Protein AF-A0A117LMQ7-F1 (afdb_monomer)

Radius of gyration: 24.08 Å; Cα contacts (8 Å, |Δi|>4): 168; chains: 1; bounding box: 52×41×70 Å

Mean predicted aligned error: 11.91 Å

Solvent-accessible surface area (bac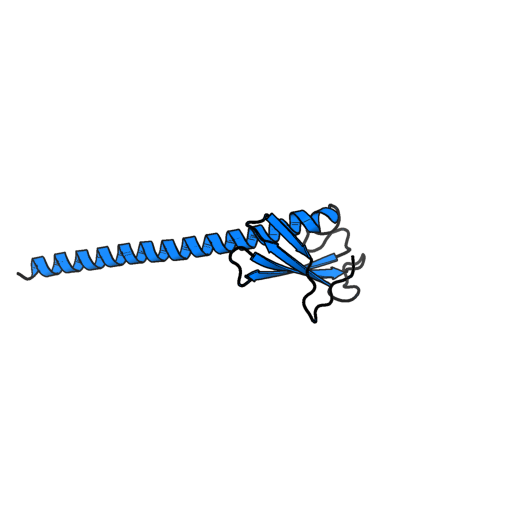kbone atoms only — not comparable to full-atom values): 7576 Å² total; per-residue (Å²): 123,71,70,62,54,53,54,55,49,53,52,51,51,53,51,48,50,52,53,51,51,53,51,52,51,50,53,49,51,56,51,51,54,53,49,51,54,55,50,51,50,53,49,48,49,46,61,68,60,50,50,82,62,69,79,82,47,79,90,43,102,67,33,96,75,31,50,44,37,79,75,48,76,48,78,45,78,51,94,52,90,60,30,31,41,40,32,40,33,37,32,35,26,39,84,88,63,48,81,45,85,70,73,41,40,49,40,29,43,29,31,68,85,78,72,41,78,42,82,51,81,63,90,95,60,67,57,77,87,130

Structure (mmCIF, N/CA/C/O backbone):
data_AF-A0A117LMQ7-F1
#
_entry.id   AF-A0A117LMQ7-F1
#
loop_
_atom_site.group_PDB
_atom_site.id
_atom_site.type_symbol
_atom_site.label_atom_id
_atom_site.label_alt_id
_atom_site.label_comp_id
_atom_site.label_asym_id
_atom_site.label_entity_id
_atom_site.label_seq_id
_atom_site.pdbx_PDB_ins_code
_atom_site.Cartn_x
_atom_site.Cartn_y
_atom_site.Cartn_z
_atom_site.occupancy
_atom_site.B_iso_or_equiv
_atom_site.auth_seq_id
_atom_site.auth_comp_id
_atom_site.auth_asym_id
_atom_site.auth_atom_id
_atom_site.pdbx_PDB_model_num
ATOM 1 N N . MET A 1 1 ? -29.374 26.076 50.976 1.00 48.16 1 MET A N 1
ATOM 2 C CA . MET A 1 1 ? -29.669 25.341 49.715 1.00 48.16 1 MET A CA 1
ATOM 3 C C . MET A 1 1 ? -28.668 25.568 48.564 1.00 48.16 1 MET A C 1
ATOM 5 O O . MET A 1 1 ? -28.573 24.699 47.707 1.00 48.16 1 MET A O 1
ATOM 9 N N . ALA A 1 2 ? -27.896 26.666 48.509 1.00 48.59 2 ALA A N 1
ATOM 10 C CA . ALA A 1 2 ? -27.004 26.966 47.370 1.00 48.59 2 ALA A CA 1
ATOM 11 C C . ALA A 1 2 ? -25.744 26.067 47.249 1.00 48.59 2 ALA A C 1
ATOM 13 O O . ALA A 1 2 ? -25.294 25.774 46.142 1.00 48.59 2 ALA A O 1
ATOM 14 N N . LEU A 1 3 ? -25.206 25.567 48.370 1.00 49.34 3 LEU A N 1
ATOM 15 C CA . LEU A 1 3 ? -23.994 24.727 48.407 1.00 49.34 3 LEU A CA 1
ATOM 16 C C . LEU A 1 3 ? -24.175 23.333 47.774 1.00 49.34 3 LEU A C 1
ATOM 18 O O . LEU A 1 3 ? -23.247 22.820 47.148 1.00 49.34 3 LEU A O 1
ATOM 22 N N . SER A 1 4 ? -25.368 22.730 47.863 1.00 53.28 4 SER A N 1
ATOM 23 C CA . SER A 1 4 ? -25.620 21.411 47.257 1.00 53.28 4 SER A CA 1
ATOM 24 C C . SER A 1 4 ? -25.782 21.485 45.733 1.00 53.28 4 SER A C 1
ATOM 26 O O . SER A 1 4 ? -25.389 20.552 45.030 1.00 53.28 4 SER A O 1
ATOM 28 N N . LYS A 1 5 ? -26.284 22.615 45.204 1.00 52.72 5 LYS A N 1
ATOM 29 C CA . LYS A 1 5 ? -26.380 22.864 43.756 1.00 52.72 5 LYS A CA 1
ATOM 30 C C . LYS A 1 5 ? -24.995 22.992 43.108 1.00 52.72 5 LYS A C 1
A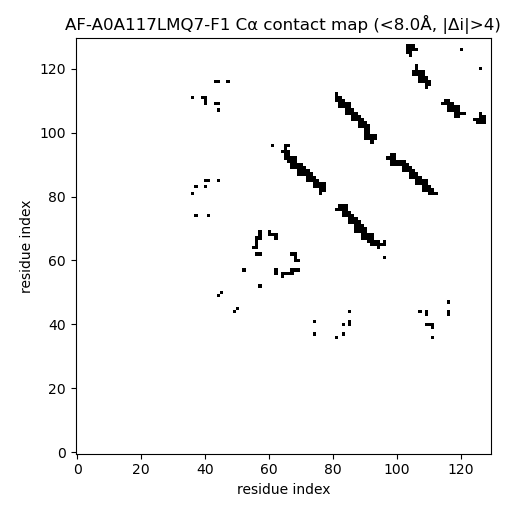TOM 32 O O . LYS A 1 5 ? -24.794 22.392 42.058 1.00 52.72 5 LYS A O 1
ATOM 37 N N . ARG A 1 6 ? -24.027 23.672 43.748 1.00 57.44 6 ARG A N 1
ATOM 38 C CA . ARG A 1 6 ? -22.632 23.777 43.254 1.00 57.44 6 ARG A CA 1
ATOM 39 C C . ARG A 1 6 ? -21.908 22.423 43.204 1.00 57.44 6 ARG A C 1
ATOM 41 O O . ARG A 1 6 ? -21.289 22.124 42.189 1.00 57.44 6 ARG A O 1
ATOM 48 N N . LYS A 1 7 ? -22.038 21.572 44.236 1.00 59.91 7 LYS A N 1
ATOM 49 C CA . LYS A 1 7 ? -21.467 20.204 44.226 1.00 59.91 7 LYS A CA 1
ATOM 50 C C . LYS A 1 7 ? -22.071 19.324 43.125 1.00 59.91 7 LYS A C 1
ATOM 52 O O . LYS A 1 7 ? -21.332 18.650 42.415 1.00 59.91 7 LYS A O 1
ATOM 57 N N . LYS A 1 8 ? -23.398 19.366 42.936 1.00 61.94 8 LYS A N 1
ATOM 58 C CA . LYS A 1 8 ? -24.072 18.647 41.837 1.00 61.94 8 LYS A CA 1
ATOM 59 C C . LYS A 1 8 ? -23.648 19.159 40.453 1.00 61.94 8 LYS A C 1
ATOM 61 O O . LYS A 1 8 ? -23.590 18.365 39.522 1.00 61.94 8 LYS A O 1
ATOM 66 N N . PHE A 1 9 ? -23.342 20.450 40.313 1.00 63.75 9 PHE A N 1
ATOM 67 C CA . PHE A 1 9 ? -22.838 21.029 39.062 1.00 63.75 9 PHE A CA 1
ATOM 68 C C . PHE A 1 9 ? -21.403 20.583 38.750 1.00 63.75 9 PHE A C 1
ATOM 70 O O . PHE A 1 9 ? -21.138 20.149 37.634 1.00 63.75 9 PHE A O 1
ATOM 77 N N . GLY A 1 10 ? -20.504 20.607 39.741 1.00 70.62 10 GLY A N 1
ATOM 78 C CA . GLY A 1 10 ? -19.128 20.120 39.582 1.00 70.62 10 GLY A CA 1
ATOM 79 C C . GLY A 1 10 ? -19.062 18.628 39.246 1.00 70.62 10 GLY A C 1
ATOM 80 O O . GLY A 1 10 ? -18.311 18.233 38.360 1.00 70.62 10 GLY A O 1
ATOM 81 N N . LEU A 1 11 ? -19.921 17.815 39.872 1.00 75.75 11 LEU A N 1
ATOM 82 C CA . LEU A 1 11 ? -20.047 16.391 39.550 1.00 75.75 11 LEU A CA 1
ATOM 83 C C . LEU A 1 11 ? -20.482 16.170 38.093 1.00 75.75 11 LEU A C 1
ATOM 85 O O . LEU A 1 11 ? -19.915 15.321 37.420 1.00 75.75 11 LEU A O 1
ATOM 89 N N . LYS A 1 12 ? -21.452 16.945 37.588 1.00 76.62 12 LYS A N 1
ATOM 90 C CA . LYS A 1 12 ? -21.906 16.852 36.188 1.00 76.62 12 LYS A CA 1
ATOM 91 C C . LYS A 1 12 ? -20.816 17.237 35.190 1.00 76.62 12 LYS A C 1
ATOM 93 O O . LYS A 1 12 ? -20.698 16.580 34.164 1.00 76.62 12 LYS A O 1
ATOM 98 N N . ILE A 1 13 ? -20.027 18.270 35.491 1.00 81.44 13 ILE A N 1
ATOM 99 C CA . ILE A 1 13 ? -18.902 18.697 34.646 1.00 81.44 13 ILE A CA 1
ATOM 100 C C . ILE A 1 13 ? -17.815 17.619 34.630 1.00 81.44 13 ILE A C 1
ATOM 102 O O . ILE A 1 13 ? -17.354 17.246 33.557 1.00 81.44 13 ILE A O 1
ATOM 106 N N . ALA A 1 14 ? -17.457 17.062 35.792 1.00 83.19 14 ALA A N 1
ATOM 107 C CA . ALA A 1 14 ? -16.511 15.951 35.870 1.00 83.19 14 ALA A CA 1
ATOM 108 C C . ALA A 1 14 ? -17.007 14.728 35.080 1.00 83.19 14 ALA A C 1
ATOM 110 O O . ALA A 1 14 ? -16.245 14.144 34.318 1.00 83.19 14 ALA A O 1
ATOM 111 N N . LEU A 1 15 ? -18.296 14.387 35.186 1.00 86.25 15 LEU A N 1
ATOM 112 C CA . LEU A 1 15 ? -18.890 13.291 34.417 1.00 86.25 15 LEU A CA 1
ATOM 113 C C . LEU A 1 15 ? -18.873 13.567 32.907 1.00 86.25 15 LEU A C 1
ATOM 115 O O . LEU A 1 15 ? -18.530 12.677 32.138 1.00 86.25 15 LEU A O 1
ATOM 119 N N . MET A 1 16 ? -19.181 14.797 32.477 1.00 86.38 16 MET A N 1
ATOM 120 C CA . MET A 1 16 ? -19.061 15.196 31.069 1.00 86.38 16 MET A CA 1
ATOM 121 C C . MET A 1 16 ? -17.624 15.084 30.560 1.00 86.38 16 MET A C 1
ATOM 123 O O . MET A 1 16 ? -17.418 14.583 29.462 1.00 86.38 16 MET A O 1
ATOM 127 N N . LEU A 1 17 ? -16.639 15.519 31.349 1.00 89.62 17 LEU A N 1
ATOM 128 C CA . LEU A 1 17 ? -15.225 15.420 30.983 1.00 89.62 17 LEU A CA 1
ATOM 129 C C . LEU A 1 17 ? -14.775 13.963 30.861 1.00 89.62 17 LEU A C 1
ATOM 131 O O . LEU A 1 17 ? -14.036 13.637 29.940 1.00 89.62 17 LEU A O 1
ATOM 135 N N . VAL A 1 18 ? -15.259 13.081 31.739 1.00 89.88 18 VAL A N 1
ATOM 136 C CA . VAL A 1 18 ? -14.9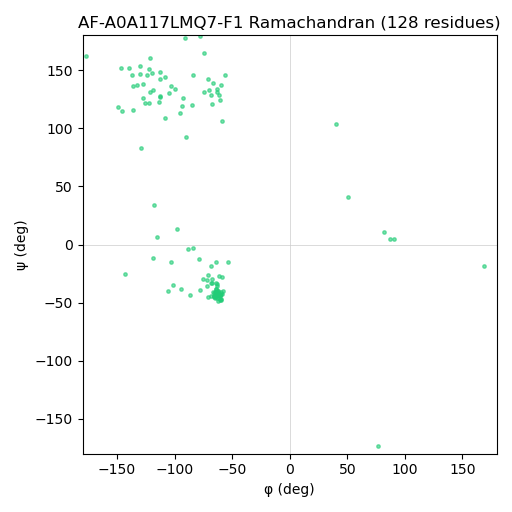86 11.641 31.656 1.00 89.88 18 VAL A CA 1
ATOM 137 C C . VAL A 1 18 ? -15.602 11.040 30.390 1.00 89.88 18 VAL A C 1
ATOM 139 O O . VAL A 1 18 ? -14.913 10.332 29.660 1.00 89.88 18 VAL A O 1
ATOM 142 N N . VAL A 1 19 ? -16.863 11.356 30.074 1.00 89.81 19 VAL A N 1
ATOM 143 C CA . VAL A 1 19 ? -17.499 10.885 28.830 1.00 89.81 19 VAL A CA 1
ATOM 144 C C . VAL A 1 19 ? -16.772 11.427 27.596 1.00 89.81 19 VAL A C 1
ATOM 146 O O . VAL A 1 19 ? -16.527 10.672 26.658 1.00 89.81 19 VAL A O 1
ATOM 149 N N . LEU A 1 20 ? -16.376 12.703 27.603 1.00 91.69 20 LEU A N 1
ATOM 150 C CA . LEU A 1 20 ? -15.607 13.315 26.519 1.00 91.69 20 LEU A CA 1
ATOM 151 C C . LEU A 1 20 ? -14.253 12.622 26.337 1.00 91.69 20 LEU A C 1
ATOM 153 O O . LEU A 1 20 ? -13.868 12.312 25.214 1.00 91.69 20 LEU A O 1
ATOM 157 N N . PHE A 1 21 ? -13.561 12.328 27.437 1.00 91.44 21 PHE A N 1
ATOM 158 C CA . PHE A 1 21 ? -12.290 11.616 27.413 1.00 91.44 21 PHE A CA 1
ATOM 159 C C . PHE A 1 21 ? -12.434 10.224 26.786 1.00 9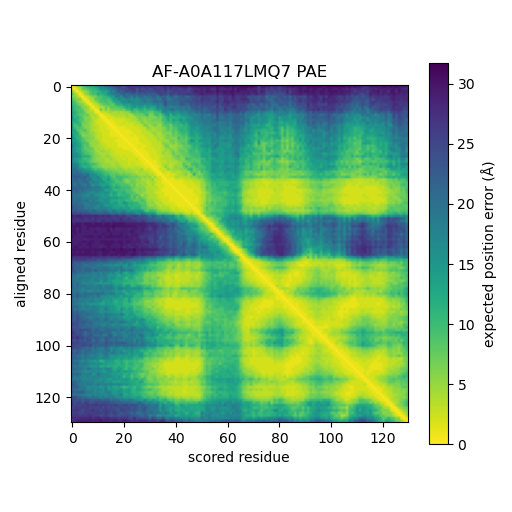1.44 21 PHE A C 1
ATOM 161 O O . PHE A 1 21 ? -11.677 9.881 25.878 1.00 91.44 21 PHE A O 1
ATOM 168 N N . PHE A 1 22 ? -13.449 9.452 27.187 1.00 91.38 22 PHE A N 1
ATOM 169 C CA . PHE A 1 22 ? -13.726 8.150 26.573 1.00 91.38 22 PHE A CA 1
ATOM 170 C C . PHE A 1 22 ? -14.111 8.262 25.093 1.00 91.38 22 PHE A C 1
ATOM 172 O O . PHE A 1 22 ? -13.668 7.440 24.293 1.00 91.38 22 PHE A O 1
ATOM 179 N N . ALA A 1 23 ? -14.873 9.286 24.702 1.00 89.94 23 ALA A N 1
ATOM 180 C CA . ALA A 1 23 ? -15.204 9.526 23.299 1.00 89.94 23 ALA A CA 1
ATOM 181 C C . ALA A 1 23 ? -13.950 9.834 22.461 1.00 89.94 23 ALA A C 1
ATOM 183 O O . ALA A 1 23 ? -13.784 9.277 21.376 1.00 89.94 23 ALA A O 1
ATOM 184 N N . CYS A 1 24 ? -13.034 10.660 22.973 1.00 91.31 24 CYS A N 1
ATOM 185 C CA . CYS A 1 24 ? -11.763 10.944 22.308 1.00 91.31 24 CYS A CA 1
ATOM 186 C C . CYS A 1 24 ? -10.893 9.688 22.169 1.00 91.31 24 CYS A C 1
ATOM 188 O O . CYS A 1 24 ? -10.357 9.444 21.088 1.00 91.31 24 CYS A O 1
ATOM 190 N N . LEU A 1 25 ? -10.793 8.869 23.222 1.00 90.44 25 LEU A N 1
ATOM 191 C CA . LEU A 1 25 ? -10.061 7.601 23.164 1.00 90.44 25 LEU A CA 1
ATOM 192 C C . LEU A 1 25 ? -10.670 6.628 22.152 1.00 90.44 25 LEU A C 1
ATOM 194 O O . LEU A 1 25 ? -9.932 5.980 21.414 1.00 90.44 25 LEU A O 1
ATOM 198 N N . TRP A 1 26 ? -12.000 6.551 22.075 1.00 89.00 26 TRP A N 1
ATOM 199 C CA . TRP A 1 26 ? -12.689 5.708 21.100 1.00 89.00 26 TRP A CA 1
ATOM 200 C C . TRP A 1 26 ? -12.384 6.133 19.661 1.00 89.00 26 TRP A C 1
ATOM 202 O O . TRP A 1 26 ? -12.021 5.301 18.830 1.00 89.00 26 TRP A O 1
ATOM 212 N N . VAL A 1 27 ? -12.494 7.433 19.361 1.00 87.81 27 VAL A N 1
ATOM 213 C CA . VAL A 1 27 ? -12.182 7.971 18.027 1.00 87.81 27 VAL A CA 1
ATOM 214 C C . VAL A 1 27 ? -10.717 7.721 17.673 1.00 87.81 27 VAL A C 1
ATOM 216 O O . VAL A 1 27 ? -10.428 7.293 16.557 1.00 87.81 27 VAL A O 1
ATOM 219 N N . PHE A 1 28 ? -9.805 7.930 18.624 1.00 86.38 28 PHE A N 1
ATOM 220 C CA . PHE A 1 28 ? -8.381 7.676 18.432 1.00 86.38 28 PHE A CA 1
ATOM 221 C C . PHE A 1 28 ? -8.087 6.192 18.176 1.00 86.38 28 PHE A C 1
ATOM 223 O O . PHE A 1 28 ? -7.388 5.864 17.222 1.00 86.38 28 PHE A O 1
ATOM 230 N N . SER A 1 29 ? -8.674 5.288 18.962 1.00 83.81 29 SER A N 1
ATOM 231 C CA . SER A 1 29 ? -8.529 3.843 18.762 1.00 83.81 29 SER A CA 1
ATOM 232 C C . SER A 1 29 ? -9.053 3.408 17.394 1.00 83.81 29 SER A C 1
ATOM 234 O O . SER A 1 29 ? -8.348 2.710 16.675 1.00 83.81 29 SER A O 1
ATOM 236 N N . HIS A 1 30 ? -10.239 3.870 16.993 1.00 81.38 30 HIS A N 1
ATOM 237 C CA . HIS A 1 30 ? -10.797 3.562 15.676 1.00 81.38 30 HIS A CA 1
ATOM 238 C C . HIS A 1 30 ? -9.934 4.119 14.529 1.00 81.38 30 HIS A C 1
ATOM 240 O O . HIS A 1 30 ? -9.834 3.504 13.466 1.00 81.38 30 HIS A O 1
ATOM 246 N N . PHE A 1 31 ? -9.305 5.280 14.727 1.00 78.00 31 PHE A N 1
ATOM 247 C CA . PHE A 1 31 ? -8.364 5.848 13.766 1.00 78.00 31 PHE A CA 1
ATOM 248 C C . PHE A 1 31 ? -7.099 4.992 13.627 1.00 78.00 31 PHE A C 1
ATOM 250 O O . PHE A 1 31 ? -6.705 4.702 12.499 1.00 78.00 31 PHE A O 1
ATOM 257 N N . LEU A 1 32 ? -6.518 4.530 14.741 1.00 77.12 32 LEU A N 1
ATOM 258 C CA . LEU A 1 32 ? -5.365 3.623 14.721 1.00 77.12 32 LEU A CA 1
ATOM 259 C C . LEU A 1 32 ? -5.686 2.316 13.995 1.00 77.12 32 LEU A C 1
ATOM 261 O O . LEU A 1 32 ? -4.962 1.955 13.076 1.00 77.12 32 LEU A O 1
ATOM 265 N N . THR A 1 33 ? -6.821 1.678 14.298 1.00 77.69 33 THR A N 1
ATOM 266 C CA . THR A 1 33 ? -7.213 0.425 13.629 1.00 77.69 33 THR A CA 1
ATOM 267 C C . THR A 1 33 ? -7.324 0.591 12.112 1.00 77.69 33 THR A C 1
ATOM 269 O O . THR A 1 33 ? -6.886 -0.274 11.364 1.00 77.69 33 THR A O 1
ATOM 272 N N . ARG A 1 34 ? -7.860 1.720 11.626 1.00 73.44 34 ARG A N 1
ATOM 273 C CA . ARG A 1 34 ? -7.919 1.987 10.178 1.00 73.44 34 ARG A CA 1
ATOM 274 C C . ARG A 1 34 ? -6.548 2.217 9.548 1.00 73.44 34 ARG A C 1
ATOM 276 O O . ARG A 1 34 ? -6.386 1.920 8.367 1.00 73.44 34 ARG A O 1
ATOM 283 N N . ILE A 1 35 ? -5.601 2.806 10.278 1.00 75.88 35 ILE A N 1
ATOM 284 C CA . ILE A 1 35 ? -4.224 2.963 9.795 1.00 75.88 35 ILE A CA 1
ATOM 285 C C . ILE A 1 35 ? -3.551 1.597 9.716 1.00 75.88 35 ILE A C 1
ATOM 287 O O . ILE A 1 35 ? -2.939 1.306 8.692 1.00 75.88 35 ILE A O 1
ATOM 291 N N . ASP A 1 36 ? -3.719 0.766 10.743 1.00 82.44 36 ASP A N 1
ATOM 292 C CA . ASP A 1 36 ? -3.147 -0.579 10.792 1.00 82.44 36 ASP A CA 1
ATOM 293 C C . ASP A 1 36 ? -3.670 -1.440 9.634 1.00 82.44 36 ASP A C 1
ATOM 295 O O . ASP A 1 36 ? -2.868 -1.984 8.882 1.00 82.44 36 ASP A O 1
ATOM 299 N N . GLU A 1 37 ? -4.988 -1.458 9.392 1.00 84.94 37 GLU A N 1
ATOM 300 C CA . GLU A 1 37 ? -5.588 -2.180 8.254 1.00 84.94 37 GLU A CA 1
ATOM 301 C C . GLU A 1 37 ? -5.032 -1.685 6.902 1.00 84.94 37 GLU A C 1
ATOM 303 O O . GLU A 1 37 ? -4.707 -2.471 6.011 1.00 84.94 37 GLU A O 1
ATOM 308 N N . LYS A 1 38 ? -4.877 -0.365 6.731 1.00 84.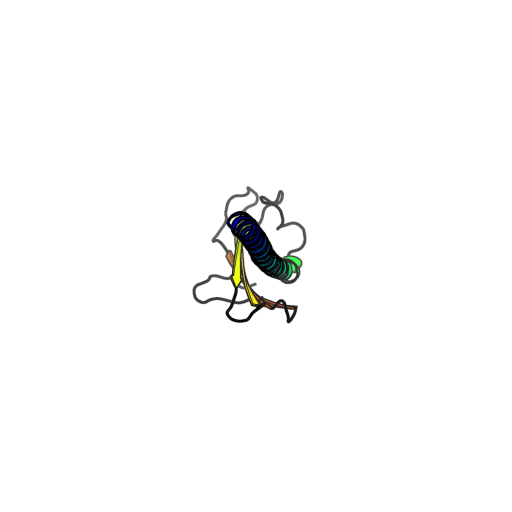31 38 LYS A N 1
ATOM 309 C CA . LYS A 1 38 ? -4.299 0.203 5.502 1.00 84.31 38 LYS A CA 1
ATOM 310 C C . LYS A 1 38 ? -2.831 -0.190 5.314 1.00 84.31 38 LYS A C 1
ATOM 312 O O . LYS A 1 38 ? -2.410 -0.478 4.194 1.00 84.31 38 LYS A O 1
ATOM 317 N N . MET A 1 39 ? -2.053 -0.180 6.392 1.00 84.12 39 MET A N 1
ATOM 318 C CA . MET A 1 39 ? -0.649 -0.587 6.377 1.00 84.12 39 MET A CA 1
ATOM 319 C C . MET A 1 39 ? -0.509 -2.076 6.064 1.00 84.12 39 MET A C 1
ATOM 321 O O . MET A 1 39 ? 0.291 -2.433 5.202 1.00 84.12 39 MET A O 1
ATOM 325 N N . GLU A 1 40 ? -1.335 -2.918 6.682 1.00 86.12 40 GLU A N 1
ATOM 326 C CA . GLU A 1 40 ? -1.379 -4.362 6.445 1.00 86.12 40 GLU A CA 1
ATOM 327 C C . GLU A 1 40 ? -1.701 -4.684 4.977 1.00 86.12 40 GLU A C 1
ATOM 329 O O . GLU A 1 40 ? -1.044 -5.524 4.362 1.00 86.12 40 GLU A O 1
ATOM 334 N N . ALA A 1 41 ? -2.633 -3.948 4.361 1.00 85.81 41 ALA A N 1
ATOM 335 C CA . ALA A 1 41 ? -2.953 -4.125 2.945 1.00 85.81 41 ALA A CA 1
ATOM 336 C C . ALA A 1 41 ? -1.761 -3.794 2.027 1.00 85.81 41 ALA A C 1
ATOM 338 O O . ALA A 1 41 ? -1.479 -4.526 1.076 1.00 85.81 41 ALA A O 1
ATOM 339 N N . ILE A 1 42 ? -1.019 -2.722 2.327 1.00 85.25 42 ILE A N 1
ATOM 340 C CA . ILE A 1 42 ? 0.207 -2.364 1.595 1.00 85.25 42 ILE A CA 1
ATOM 341 C C . ILE A 1 42 ? 1.295 -3.426 1.803 1.00 85.25 42 ILE A C 1
ATOM 343 O O . ILE A 1 42 ? 2.000 -3.790 0.858 1.00 85.25 42 ILE A O 1
ATOM 347 N N . GLU A 1 43 ? 1.458 -3.922 3.029 1.00 84.38 43 GLU A N 1
ATOM 348 C CA . GLU A 1 43 ? 2.416 -4.984 3.338 1.00 84.38 43 GLU A CA 1
ATOM 349 C C . GLU A 1 43 ? 2.088 -6.287 2.611 1.00 84.38 43 GLU A C 1
ATOM 351 O O . GLU A 1 43 ? 3.008 -6.947 2.127 1.00 84.38 43 GLU A O 1
ATOM 356 N N . MET A 1 44 ? 0.808 -6.614 2.428 1.00 86.12 44 MET A N 1
ATOM 357 C CA . MET A 1 44 ? 0.387 -7.775 1.646 1.00 86.12 44 MET A CA 1
ATOM 358 C C . MET A 1 44 ? 0.787 -7.651 0.169 1.00 86.12 44 MET A C 1
ATOM 360 O O . MET A 1 44 ? 1.379 -8.584 -0.376 1.00 86.12 44 MET A O 1
ATOM 364 N N . VAL A 1 45 ? 0.570 -6.489 -0.462 1.00 85.00 45 VAL A N 1
ATOM 365 C CA . VAL A 1 45 ? 1.031 -6.239 -1.846 1.00 85.00 45 VAL A CA 1
ATOM 366 C C . VAL A 1 45 ? 2.552 -6.357 -1.941 1.00 85.00 45 VAL A C 1
ATOM 368 O O . VAL A 1 45 ? 3.077 -7.010 -2.848 1.00 85.00 45 VAL A O 1
ATOM 371 N N . LYS A 1 46 ? 3.280 -5.786 -0.972 1.00 81.12 46 LYS A N 1
ATOM 372 C CA . LYS A 1 46 ? 4.743 -5.916 -0.893 1.00 81.12 46 LYS A CA 1
ATOM 373 C C . LYS A 1 46 ? 5.182 -7.373 -0.754 1.00 81.12 46 LYS A C 1
ATOM 375 O O . LYS A 1 46 ? 6.123 -7.802 -1.418 1.00 81.12 46 LYS A O 1
ATOM 380 N N . ALA A 1 47 ? 4.510 -8.140 0.096 1.00 78.56 47 ALA A N 1
ATOM 381 C CA . ALA A 1 47 ? 4.853 -9.526 0.359 1.00 78.56 47 ALA A CA 1
ATOM 382 C C . ALA A 1 47 ? 4.523 -10.454 -0.818 1.00 78.56 47 ALA A C 1
ATOM 384 O O . ALA A 1 47 ? 5.273 -11.388 -1.069 1.00 78.56 47 ALA A O 1
ATOM 385 N N . GLN A 1 48 ? 3.436 -10.226 -1.552 1.00 79.62 48 GLN A N 1
ATOM 386 C CA . GLN A 1 48 ? 3.001 -11.164 -2.593 1.00 79.62 48 GLN A CA 1
ATOM 387 C C . GLN A 1 48 ? 3.521 -10.801 -3.988 1.00 79.62 48 GLN A C 1
ATOM 389 O O . GLN A 1 48 ? 3.931 -11.689 -4.737 1.00 79.62 48 GLN A O 1
ATOM 394 N N . HIS A 1 49 ? 3.566 -9.512 -4.329 1.00 73.62 49 HIS A N 1
ATOM 395 C CA . HIS A 1 49 ? 3.909 -9.068 -5.685 1.00 73.62 49 HIS A CA 1
ATOM 396 C C . HIS A 1 49 ? 5.315 -8.487 -5.775 1.00 73.62 49 HIS A C 1
ATOM 398 O O . HIS A 1 49 ? 6.057 -8.836 -6.690 1.00 73.62 49 HIS A O 1
ATOM 404 N N . LEU A 1 50 ? 5.745 -7.716 -4.772 1.00 68.25 50 LEU A N 1
ATOM 405 C CA . LEU A 1 50 ? 7.109 -7.175 -4.762 1.00 68.25 50 LEU A CA 1
ATOM 406 C C . LEU A 1 50 ? 8.159 -8.210 -4.312 1.00 68.25 50 LEU A C 1
ATOM 408 O O . LEU A 1 50 ? 9.351 -8.010 -4.532 1.00 68.25 50 LEU A O 1
ATOM 412 N N . GLN A 1 51 ? 7.760 -9.360 -3.744 1.00 53.09 51 GLN A N 1
ATOM 413 C CA . GLN A 1 51 ? 8.714 -10.436 -3.440 1.00 53.09 51 GLN A CA 1
ATOM 414 C C . GLN A 1 51 ? 9.249 -11.162 -4.679 1.00 53.09 51 GLN A C 1
ATOM 416 O O . GLN A 1 51 ? 10.360 -11.681 -4.606 1.00 53.09 51 GLN A O 1
ATOM 421 N N . LYS A 1 52 ? 8.519 -11.192 -5.804 1.00 49.91 52 LYS A N 1
ATOM 422 C CA . LYS A 1 52 ? 9.057 -11.720 -7.074 1.00 49.91 52 LYS A CA 1
ATOM 423 C C . LYS A 1 52 ? 10.166 -10.829 -7.653 1.00 49.91 52 LYS A C 1
ATOM 425 O O . LYS A 1 52 ? 10.974 -11.314 -8.433 1.00 49.91 52 LYS A O 1
ATOM 430 N N . GLU A 1 53 ? 10.253 -9.577 -7.203 1.00 48.25 53 GLU A N 1
ATOM 431 C CA . GLU A 1 53 ? 11.283 -8.594 -7.571 1.00 48.25 53 GLU A CA 1
ATOM 432 C C . GLU A 1 53 ? 12.424 -8.494 -6.526 1.00 48.25 53 GLU A C 1
ATOM 434 O O . GLU A 1 53 ? 13.245 -7.572 -6.555 1.00 48.25 53 GLU A O 1
ATOM 439 N N . ARG A 1 54 ? 12.515 -9.448 -5.585 1.00 46.75 54 ARG A N 1
ATOM 440 C CA . ARG A 1 54 ? 13.562 -9.514 -4.548 1.00 46.75 54 ARG A CA 1
ATOM 441 C C . ARG A 1 54 ? 14.976 -9.598 -5.152 1.00 46.75 54 ARG A C 1
ATOM 443 O O . ARG A 1 54 ? 15.402 -10.664 -5.576 1.00 46.75 54 ARG A O 1
ATOM 450 N N . ILE A 1 55 ? 15.746 -8.511 -5.087 1.00 44.09 55 ILE A N 1
ATOM 451 C CA . ILE A 1 55 ? 16.673 -8.227 -3.960 1.00 44.09 55 ILE A CA 1
ATOM 452 C C . ILE A 1 55 ? 17.644 -7.071 -4.256 1.00 44.09 55 ILE A C 1
ATOM 454 O O . ILE A 1 55 ? 18.109 -6.457 -3.305 1.00 44.09 55 ILE A O 1
ATOM 458 N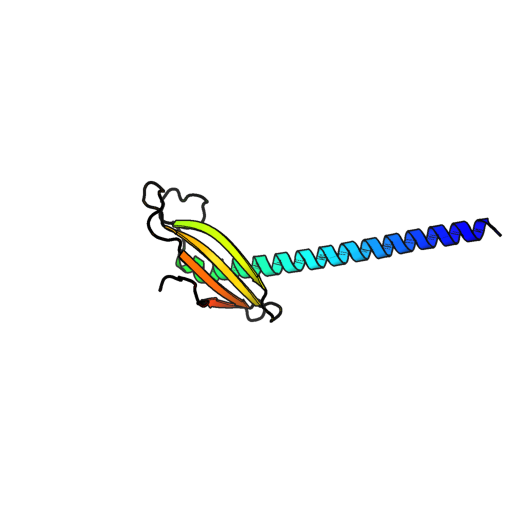 N . GLU A 1 56 ? 17.870 -6.663 -5.505 1.00 43.66 56 GLU A N 1
ATOM 459 C CA . GLU A 1 56 ? 18.811 -5.553 -5.778 1.00 43.66 56 GLU A CA 1
ATOM 460 C C . GLU A 1 56 ? 18.131 -4.213 -6.100 1.00 43.66 56 GLU A C 1
ATOM 462 O O . GLU A 1 56 ? 18.776 -3.180 -6.029 1.00 43.66 56 GLU A O 1
ATOM 467 N N . GLY A 1 57 ? 16.827 -4.172 -6.411 1.00 46.88 57 GLY A N 1
ATOM 468 C CA . GLY A 1 57 ? 16.253 -3.046 -7.167 1.00 46.88 57 GLY A CA 1
ATOM 469 C C . GLY A 1 57 ? 15.474 -1.954 -6.421 1.00 46.88 57 GLY A C 1
ATOM 470 O O . GLY A 1 57 ? 15.487 -0.807 -6.867 1.00 46.88 57 GLY A O 1
ATOM 471 N N . PHE A 1 58 ? 14.727 -2.291 -5.362 1.00 47.72 58 PHE A N 1
ATOM 472 C CA . PHE A 1 58 ? 13.431 -1.614 -5.156 1.00 47.72 58 PHE A CA 1
ATOM 473 C C . PHE A 1 58 ? 13.241 -0.803 -3.864 1.00 47.72 58 PHE A C 1
ATOM 475 O O . PHE A 1 58 ? 12.268 -0.059 -3.746 1.00 47.72 58 PHE A O 1
ATOM 482 N N . VAL A 1 59 ? 14.141 -0.915 -2.880 1.00 46.53 59 VAL A N 1
ATOM 483 C CA . VAL A 1 59 ? 13.867 -0.431 -1.505 1.00 46.53 59 VAL A CA 1
ATOM 484 C C . VAL A 1 59 ? 14.823 0.674 -1.043 1.00 46.53 59 VAL A C 1
ATOM 486 O O . VAL A 1 59 ? 15.133 0.799 0.139 1.00 46.53 59 VAL A O 1
ATOM 489 N N . SER A 1 60 ? 15.266 1.549 -1.945 1.00 44.69 60 SER A N 1
ATOM 490 C CA . SER A 1 60 ? 15.808 2.841 -1.518 1.00 44.69 60 SER A CA 1
ATOM 491 C C . SER A 1 60 ? 15.315 3.977 -2.403 1.00 44.69 60 SER A C 1
ATOM 493 O O . SER A 1 60 ? 15.127 3.828 -3.607 1.00 44.69 60 SER A O 1
ATOM 495 N N . ASN A 1 61 ? 15.117 5.143 -1.780 1.00 49.91 61 ASN A N 1
ATOM 496 C CA . ASN A 1 61 ? 14.671 6.386 -2.424 1.00 49.91 61 ASN A CA 1
ATOM 497 C C . ASN A 1 61 ? 15.525 6.815 -3.635 1.00 49.91 61 ASN A C 1
ATOM 499 O O . ASN A 1 61 ? 15.086 7.647 -4.425 1.00 49.91 61 ASN A O 1
ATOM 503 N N . VAL A 1 62 ? 16.712 6.233 -3.787 1.00 45.84 62 VAL A N 1
ATOM 504 C CA . VAL A 1 62 ? 17.464 6.054 -5.029 1.00 45.84 62 VAL A CA 1
ATOM 505 C C . VAL A 1 62 ? 18.256 4.764 -4.817 1.00 45.84 62 VAL A C 1
ATOM 507 O O . VAL A 1 62 ? 19.027 4.686 -3.856 1.00 45.84 62 VAL A O 1
ATOM 510 N N . ASN A 1 63 ? 18.036 3.727 -5.622 1.00 49.16 63 ASN A N 1
ATOM 511 C CA . ASN A 1 63 ? 18.914 2.559 -5.615 1.00 49.16 63 ASN A CA 1
ATOM 512 C C . ASN A 1 63 ? 20.323 2.979 -6.062 1.00 49.16 63 ASN A C 1
ATOM 514 O O . ASN A 1 63 ? 20.450 3.694 -7.053 1.00 49.16 63 ASN A O 1
ATOM 518 N N . ARG A 1 64 ? 21.369 2.535 -5.352 1.00 43.78 64 ARG A N 1
ATOM 519 C CA . ARG A 1 64 ? 22.771 2.722 -5.768 1.00 43.78 64 ARG A CA 1
ATOM 520 C C . ARG A 1 64 ? 23.100 1.997 -7.082 1.00 43.78 64 ARG A C 1
ATOM 522 O O . ARG A 1 64 ? 24.109 2.331 -7.686 1.00 43.78 64 ARG A O 1
ATOM 529 N N . GLU A 1 65 ? 22.242 1.075 -7.526 1.00 47.97 65 GLU A N 1
ATOM 530 C CA . GLU A 1 65 ? 22.408 0.277 -8.755 1.00 47.97 65 GLU A CA 1
ATOM 531 C C . GLU A 1 65 ? 21.333 0.552 -9.829 1.00 47.97 65 GLU A C 1
ATOM 533 O O . GLU A 1 65 ? 21.299 -0.121 -10.852 1.00 47.97 65 GLU A O 1
ATOM 538 N N . GLY A 1 66 ? 20.465 1.549 -9.598 1.00 52.19 66 GLY A N 1
ATOM 539 C CA . GLY A 1 66 ? 19.565 2.190 -10.570 1.00 52.19 66 GLY A CA 1
ATOM 540 C C . GLY A 1 66 ? 18.853 1.312 -11.611 1.00 52.19 66 GLY A C 1
ATOM 541 O O . GLY A 1 66 ? 19.428 1.031 -12.653 1.0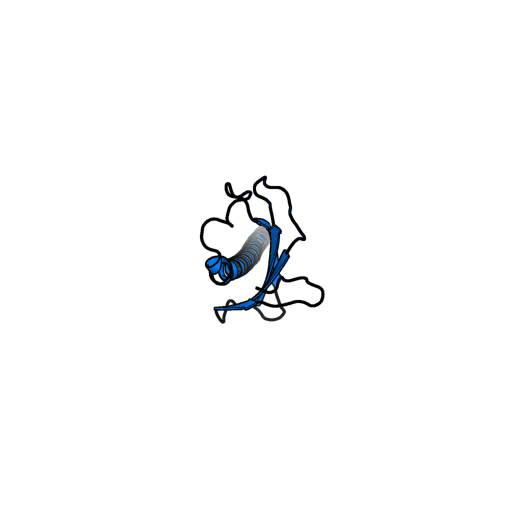0 52.19 66 GLY A O 1
ATOM 542 N N . LYS A 1 67 ? 17.546 1.031 -11.425 1.00 61.34 67 LYS A N 1
ATOM 543 C CA . LYS A 1 67 ? 16.615 0.738 -12.553 1.00 61.34 67 LYS A CA 1
ATOM 544 C C . LYS A 1 67 ? 15.190 1.283 -12.385 1.00 61.34 67 LYS A C 1
ATOM 546 O O . LYS A 1 67 ? 14.531 1.560 -13.383 1.00 61.34 67 LYS A O 1
ATOM 551 N N . PHE A 1 68 ? 14.704 1.492 -11.157 1.00 65.44 68 PHE A N 1
ATOM 552 C CA . PHE A 1 68 ? 13.357 2.019 -10.901 1.00 65.44 68 PHE A CA 1
ATOM 553 C C . PHE A 1 68 ? 13.324 2.902 -9.648 1.00 65.44 68 PHE A C 1
ATOM 555 O O . PHE A 1 68 ? 14.097 2.706 -8.712 1.00 65.44 68 PHE A O 1
ATOM 562 N N . LYS A 1 69 ? 12.403 3.866 -9.623 1.00 72.88 69 LYS A N 1
ATOM 563 C CA . LYS A 1 69 ? 12.086 4.724 -8.480 1.00 72.88 69 LYS A CA 1
ATOM 564 C C . LYS A 1 69 ? 10.598 4.642 -8.175 1.00 72.88 69 LYS A C 1
ATOM 566 O O . LYS A 1 69 ? 9.774 4.986 -9.021 1.00 72.88 69 LYS A O 1
ATOM 571 N N . LEU A 1 70 ? 10.268 4.246 -6.951 1.00 76.38 70 LEU A N 1
ATOM 572 C CA . LEU A 1 70 ? 8.917 4.344 -6.408 1.00 76.38 70 LEU A CA 1
ATOM 573 C C . LEU A 1 70 ? 8.549 5.824 -6.225 1.00 76.38 70 LEU A C 1
ATOM 575 O O . LEU A 1 70 ? 9.237 6.557 -5.514 1.00 76.38 70 LEU A O 1
ATOM 579 N N . ILE A 1 71 ? 7.481 6.264 -6.887 1.00 79.69 71 ILE A N 1
ATOM 580 C CA . ILE A 1 71 ? 6.964 7.634 -6.793 1.00 79.69 71 ILE A CA 1
ATOM 581 C C . ILE A 1 71 ? 6.003 7.755 -5.610 1.00 79.69 71 ILE A C 1
ATOM 583 O O . ILE A 1 71 ? 6.084 8.723 -4.857 1.00 79.69 71 ILE A O 1
ATOM 587 N N . GLY A 1 72 ? 5.118 6.776 -5.426 1.00 79.00 72 GLY A N 1
ATOM 588 C CA . GLY A 1 72 ? 4.148 6.811 -4.341 1.00 79.00 72 GLY A CA 1
ATOM 589 C C . GLY A 1 72 ? 3.284 5.563 -4.261 1.00 79.00 72 GLY A C 1
ATOM 590 O O . GLY A 1 72 ? 3.184 4.797 -5.221 1.00 79.00 72 GLY A O 1
ATOM 591 N N . TRP A 1 73 ? 2.672 5.401 -3.093 1.00 85.62 73 TRP A N 1
ATOM 592 C CA . TRP A 1 73 ? 1.609 4.443 -2.816 1.00 85.62 73 TRP A CA 1
ATOM 593 C C . TRP A 1 73 ? 0.301 5.202 -2.660 1.00 85.62 73 TRP A C 1
ATOM 595 O O . TRP A 1 73 ? 0.291 6.285 -2.073 1.00 85.62 73 TRP A O 1
ATOM 605 N N . ASP A 1 74 ? -0.781 4.603 -3.125 1.00 87.75 74 ASP A N 1
ATOM 606 C CA . ASP A 1 74 ? -2.132 5.063 -2.863 1.00 87.75 74 ASP A CA 1
ATOM 607 C C . ASP A 1 74 ? -2.998 3.896 -2.378 1.00 87.75 74 ASP A C 1
ATOM 609 O O . ASP A 1 74 ? -2.765 2.736 -2.732 1.00 87.75 74 ASP A O 1
ATOM 613 N N . ILE A 1 75 ? -3.954 4.194 -1.502 1.00 88.69 75 ILE A N 1
ATOM 614 C CA . ILE A 1 75 ? -4.815 3.182 -0.891 1.00 88.69 75 ILE A CA 1
ATOM 615 C C . ILE A 1 75 ? -6.223 3.713 -0.647 1.00 88.69 75 ILE A C 1
ATOM 617 O O . ILE A 1 75 ? -6.479 4.551 0.232 1.00 88.69 75 ILE A O 1
ATOM 621 N N . GLU A 1 76 ? -7.162 3.113 -1.365 1.00 89.38 76 GLU A N 1
ATOM 622 C CA . GLU A 1 76 ? -8.573 3.453 -1.318 1.00 89.38 76 GLU A CA 1
ATOM 623 C C . GLU A 1 76 ? -9.380 2.298 -0.708 1.00 89.38 76 GLU A C 1
ATOM 625 O O . GLU A 1 76 ? -9.257 1.148 -1.135 1.00 89.38 76 GLU A O 1
ATOM 630 N N . PRO A 1 77 ? -10.207 2.550 0.320 1.00 87.12 77 PRO A N 1
ATOM 631 C CA . PRO A 1 77 ? -11.135 1.543 0.811 1.00 87.12 77 PRO A CA 1
ATOM 632 C C . PRO A 1 77 ? -12.258 1.318 -0.208 1.00 87.12 77 PRO A C 1
ATOM 634 O O . PRO A 1 77 ? -12.765 2.267 -0.803 1.00 87.12 77 PRO A O 1
ATOM 637 N N . THR A 1 78 ? -12.695 0.071 -0.360 1.00 87.06 78 THR A N 1
ATOM 638 C CA . THR A 1 78 ? -13.887 -0.257 -1.157 1.00 87.06 78 THR A CA 1
ATOM 639 C C . THR A 1 78 ? -15.154 -0.260 -0.293 1.00 87.06 78 THR A C 1
ATOM 641 O O . THR A 1 78 ? -15.100 -0.097 0.928 1.00 87.06 78 THR A O 1
ATOM 644 N N . GLU A 1 79 ? -16.314 -0.493 -0.912 1.00 85.00 79 GLU A N 1
ATOM 645 C CA . GLU A 1 79 ? -17.587 -0.663 -0.196 1.00 85.00 79 GLU A CA 1
ATOM 646 C C . GLU A 1 79 ? -17.579 -1.875 0.759 1.00 85.00 79 GLU A C 1
ATOM 648 O O . GLU A 1 79 ? -18.276 -1.874 1.778 1.00 85.00 79 GLU A O 1
ATOM 653 N N . LYS A 1 80 ? -16.769 -2.910 0.475 1.00 85.31 80 LYS A N 1
ATOM 654 C CA . LYS A 1 80 ? -16.644 -4.102 1.329 1.00 85.31 80 LYS A CA 1
ATOM 655 C C . LYS A 1 80 ? -15.627 -3.832 2.445 1.00 85.31 80 LYS A C 1
ATOM 657 O O . LYS A 1 80 ? -14.449 -3.586 2.203 1.00 85.31 80 LYS A O 1
ATOM 662 N N . LYS A 1 81 ? -16.072 -3.927 3.706 1.00 81.94 81 LYS A N 1
ATOM 663 C CA . LYS A 1 81 ? -15.206 -3.729 4.883 1.00 81.94 81 LYS A CA 1
ATOM 664 C C . LYS A 1 81 ? -14.061 -4.751 4.912 1.00 81.94 81 LYS A C 1
ATOM 666 O O . LYS A 1 81 ? -14.325 -5.953 5.006 1.00 81.94 81 LYS A O 1
ATOM 671 N N . GLY A 1 82 ? -12.829 -4.247 4.970 1.00 82.19 82 GLY A N 1
ATOM 672 C CA . GLY A 1 82 ? -11.598 -5.044 4.953 1.00 82.19 82 GLY A CA 1
ATOM 673 C C . GLY A 1 82 ? -11.039 -5.280 3.549 1.00 82.19 82 GLY A C 1
ATOM 674 O O . GLY A 1 82 ? -10.057 -6.002 3.420 1.00 82.19 82 GLY A O 1
ATOM 675 N N . VAL A 1 83 ? -11.654 -4.680 2.520 1.00 89.75 83 VAL A N 1
ATOM 676 C CA . VAL A 1 83 ? -11.173 -4.738 1.138 1.00 89.75 83 VAL A CA 1
ATOM 677 C C . VAL A 1 83 ? -10.706 -3.368 0.676 1.00 89.75 83 VAL A C 1
ATOM 679 O O . VAL A 1 83 ? -11.453 -2.384 0.738 1.00 89.75 83 VAL A O 1
ATOM 682 N N . PHE A 1 84 ? -9.481 -3.331 0.169 1.00 90.38 84 PHE A N 1
ATOM 683 C CA . PHE A 1 84 ? -8.785 -2.129 -0.261 1.00 90.38 84 PHE A CA 1
ATOM 684 C C . PHE A 1 84 ? -8.337 -2.264 -1.713 1.00 90.38 84 PHE A C 1
ATOM 686 O O . PHE A 1 84 ? -7.967 -3.346 -2.164 1.00 90.38 84 PHE A O 1
ATOM 693 N N . ILE A 1 85 ? -8.350 -1.151 -2.435 1.00 90.38 85 ILE A N 1
ATOM 694 C CA . ILE A 1 85 ? -7.603 -0.996 -3.675 1.00 90.38 85 ILE A CA 1
ATOM 695 C C . ILE A 1 85 ? -6.292 -0.327 -3.295 1.00 90.38 85 ILE A C 1
ATOM 697 O O . ILE A 1 85 ? -6.273 0.812 -2.834 1.00 90.38 85 ILE A O 1
ATOM 701 N N . VAL A 1 86 ? -5.201 -1.058 -3.452 1.00 89.94 86 VAL A N 1
ATOM 702 C CA . VAL A 1 86 ? -3.849 -0.565 -3.228 1.00 89.94 86 VAL A CA 1
ATOM 703 C C . VAL A 1 86 ? -3.220 -0.341 -4.587 1.00 89.94 86 VAL A C 1
ATOM 705 O O . VAL A 1 86 ? -3.240 -1.230 -5.436 1.00 89.94 86 VAL A O 1
ATOM 708 N N . SER A 1 87 ? -2.638 0.828 -4.802 1.00 88.56 87 SER A N 1
ATOM 709 C CA . SER A 1 87 ? -1.874 1.099 -6.007 1.00 88.56 87 SER A CA 1
ATOM 710 C C . SER A 1 87 ? -0.510 1.683 -5.690 1.00 88.56 87 SER A C 1
ATOM 712 O O . SER A 1 87 ? -0.291 2.278 -4.634 1.00 88.56 87 SER A O 1
ATOM 714 N N . TYR A 1 88 ? 0.439 1.479 -6.592 1.00 85.44 88 TYR A N 1
ATOM 715 C CA . TYR A 1 88 ? 1.732 2.140 -6.522 1.00 85.44 88 TYR A CA 1
ATOM 716 C C . TYR A 1 88 ? 2.184 2.578 -7.906 1.00 85.44 88 TYR A C 1
ATOM 718 O O . TYR A 1 88 ? 1.826 1.983 -8.922 1.00 85.44 88 TYR A O 1
ATOM 726 N N . THR A 1 89 ? 2.981 3.643 -7.936 1.00 83.75 89 THR A N 1
ATOM 727 C CA . THR A 1 89 ? 3.521 4.221 -9.169 1.00 83.75 89 THR A CA 1
ATOM 728 C C . THR A 1 89 ? 5.035 4.168 -9.172 1.00 83.75 89 THR A C 1
ATOM 730 O O . THR A 1 89 ? 5.691 4.537 -8.194 1.00 83.75 89 THR A O 1
ATOM 733 N N . LEU A 1 90 ? 5.595 3.719 -10.287 1.00 79.50 90 LEU A N 1
ATOM 734 C CA . LEU A 1 90 ? 7.019 3.526 -10.498 1.00 79.50 90 LEU A CA 1
ATOM 735 C C . LEU A 1 90 ? 7.491 4.345 -11.689 1.00 79.50 90 LEU A C 1
ATOM 737 O O . LEU A 1 90 ? 6.765 4.587 -12.652 1.00 79.50 90 LEU A O 1
ATOM 741 N N . ARG A 1 91 ? 8.755 4.742 -11.649 1.00 78.75 91 ARG A N 1
ATOM 742 C CA . ARG A 1 91 ? 9.441 5.364 -12.776 1.00 78.75 91 ARG A CA 1
ATOM 743 C C . ARG A 1 91 ? 10.729 4.621 -13.053 1.00 78.75 91 ARG A C 1
ATOM 745 O O . ARG A 1 91 ? 11.555 4.494 -12.154 1.00 78.75 91 ARG A O 1
ATOM 752 N N . ARG A 1 92 ? 10.915 4.178 -14.292 1.00 77.00 92 ARG A N 1
ATOM 753 C CA . ARG A 1 92 ? 12.183 3.606 -14.752 1.00 77.00 92 ARG A CA 1
ATOM 754 C C . ARG A 1 92 ? 13.268 4.674 -14.769 1.00 77.00 92 ARG A C 1
ATOM 756 O O . ARG A 1 92 ? 13.013 5.824 -15.135 1.00 77.00 92 ARG A O 1
ATOM 763 N N . LEU A 1 93 ? 14.456 4.287 -14.327 1.00 76.31 93 LEU A N 1
ATOM 764 C CA . LEU A 1 93 ? 15.655 5.112 -14.358 1.00 76.31 93 LEU A CA 1
ATOM 765 C C . LEU A 1 93 ? 16.727 4.415 -15.207 1.00 76.31 93 LEU A C 1
ATOM 767 O O . LEU A 1 93 ? 16.786 3.186 -15.227 1.00 76.31 93 LEU A O 1
ATOM 771 N N . ASN A 1 94 ? 17.567 5.182 -15.901 1.00 73.81 94 ASN A N 1
ATOM 772 C CA . ASN A 1 94 ? 18.807 4.661 -16.482 1.00 73.81 94 ASN A CA 1
ATOM 773 C C . ASN A 1 94 ? 19.908 4.510 -15.412 1.00 73.81 94 ASN A C 1
ATOM 775 O O . ASN A 1 94 ? 19.705 4.848 -14.245 1.00 73.81 94 ASN A O 1
ATOM 779 N N . GLU A 1 95 ? 21.078 4.023 -15.830 1.00 72.12 95 GLU A N 1
ATOM 780 C CA . GLU A 1 95 ? 22.253 3.806 -14.969 1.00 72.12 95 GLU A CA 1
ATOM 781 C C . GLU A 1 95 ? 22.743 5.098 -14.288 1.00 72.12 95 GLU A C 1
ATOM 783 O O . GLU A 1 95 ? 23.237 5.060 -13.165 1.00 72.12 95 GLU A O 1
ATOM 788 N N . ASP A 1 96 ? 22.514 6.252 -14.919 1.00 75.44 96 ASP A N 1
ATOM 789 C CA . ASP A 1 96 ? 22.843 7.579 -14.385 1.00 75.44 96 ASP A CA 1
ATOM 790 C C . ASP A 1 96 ? 21.766 8.146 -13.432 1.00 75.44 96 ASP A C 1
ATOM 792 O O . ASP A 1 96 ? 21.910 9.247 -12.895 1.00 75.44 96 ASP A O 1
ATOM 796 N N . GLY A 1 97 ? 20.653 7.432 -13.231 1.00 72.31 97 GLY A N 1
ATOM 797 C CA . GLY A 1 97 ? 19.546 7.858 -12.370 1.00 72.31 97 GLY A CA 1
ATOM 798 C C . GLY A 1 97 ? 18.549 8.836 -13.010 1.00 72.31 97 GLY A C 1
ATOM 799 O O . GLY A 1 97 ? 17.690 9.379 -12.308 1.00 72.31 97 GLY A O 1
ATOM 800 N N . PHE A 1 98 ? 18.609 9.055 -14.325 1.00 78.06 98 PHE A N 1
ATOM 801 C CA . PHE A 1 98 ? 17.631 9.843 -15.080 1.00 78.06 98 PHE A CA 1
ATOM 802 C C . PHE A 1 98 ? 16.416 9.011 -15.488 1.00 78.06 98 PHE A C 1
ATOM 804 O O . PHE A 1 98 ? 16.519 7.831 -15.804 1.00 78.06 98 PHE A O 1
ATOM 811 N N . ALA A 1 99 ? 15.251 9.657 -15.521 1.00 79.00 99 ALA A N 1
ATOM 812 C CA . ALA A 1 99 ? 13.995 9.037 -15.921 1.00 79.00 99 ALA A CA 1
ATOM 813 C C . ALA A 1 99 ? 14.037 8.531 -17.368 1.00 79.00 99 ALA A C 1
ATOM 815 O O . ALA A 1 99 ? 14.331 9.299 -18.285 1.00 79.00 99 ALA A O 1
ATOM 816 N N . THR A 1 100 ? 13.661 7.273 -17.574 1.00 74.56 100 THR A N 1
ATOM 817 C CA . THR A 1 100 ? 13.522 6.666 -18.899 1.00 74.56 100 THR A CA 1
ATOM 818 C C . THR A 1 100 ? 12.104 6.139 -19.085 1.00 74.56 100 THR A C 1
ATOM 820 O O . THR A 1 100 ? 11.625 5.319 -18.316 1.00 74.56 100 THR A O 1
ATOM 823 N N . GLY A 1 101 ? 11.404 6.618 -20.114 1.00 76.50 101 GLY A N 1
ATOM 824 C CA . GLY A 1 101 ? 10.044 6.165 -20.421 1.00 76.50 101 GLY A CA 1
ATOM 825 C C . GLY A 1 101 ? 8.936 6.737 -19.517 1.00 76.50 101 GLY A C 1
ATOM 826 O O . GLY A 1 101 ? 9.166 7.673 -18.741 1.00 76.50 101 GLY A O 1
ATOM 827 N N . PRO A 1 102 ? 7.699 6.232 -19.678 1.00 80.25 102 PRO A N 1
ATOM 828 C CA . PRO A 1 102 ? 6.534 6.704 -18.936 1.00 80.25 102 PRO A CA 1
ATOM 829 C C . PRO A 1 102 ? 6.536 6.226 -17.476 1.00 80.25 102 PRO A C 1
ATOM 831 O O . PRO A 1 102 ? 7.265 5.315 -17.090 1.00 80.25 102 PRO A O 1
ATOM 834 N N . VAL A 1 103 ? 5.699 6.860 -16.651 1.00 81.12 103 VAL A N 1
ATOM 835 C CA . VAL A 1 103 ? 5.397 6.378 -15.296 1.00 81.12 103 VAL A CA 1
ATOM 836 C C . VAL A 1 103 ? 4.479 5.166 -15.406 1.00 81.12 103 VAL A C 1
ATOM 838 O O . VAL A 1 103 ? 3.469 5.221 -16.103 1.00 81.12 103 VAL A O 1
ATOM 841 N N . GLU A 1 104 ? 4.830 4.098 -14.704 1.00 80.50 104 GLU A N 1
ATOM 842 C CA . GLU A 1 104 ? 4.066 2.856 -14.653 1.00 80.50 104 GLU A CA 1
ATOM 843 C C . GLU A 1 104 ? 3.246 2.828 -13.366 1.00 80.50 104 GLU A C 1
ATOM 845 O O . GLU A 1 104 ? 3.761 3.148 -12.294 1.00 80.50 104 GLU A O 1
ATOM 850 N N . GLY A 1 105 ? 1.969 2.473 -13.463 1.00 84.12 105 GLY A N 1
ATOM 851 C CA . GLY A 1 105 ? 1.113 2.268 -12.301 1.00 84.12 105 GLY A CA 1
ATOM 852 C C . GLY A 1 105 ? 0.722 0.805 -12.172 1.00 84.12 105 GLY A C 1
ATOM 853 O O . GLY A 1 105 ? 0.598 0.102 -13.172 1.00 84.12 105 GLY A O 1
ATOM 854 N N . PHE A 1 106 ? 0.533 0.354 -10.939 1.00 85.31 106 PHE A N 1
ATOM 855 C CA . PHE A 1 106 ? 0.081 -0.994 -10.625 1.00 85.31 106 PHE A CA 1
ATOM 856 C C . PHE A 1 106 ? -1.037 -0.908 -9.598 1.00 85.31 106 PHE A C 1
ATOM 858 O O . PHE A 1 106 ? -0.922 -0.147 -8.639 1.00 85.31 106 PHE A O 1
ATOM 865 N N . TRP A 1 107 ? -2.098 -1.692 -9.786 1.00 90.00 107 TRP A N 1
ATOM 866 C CA . TRP A 1 107 ? -3.277 -1.699 -8.926 1.00 90.00 107 TRP A CA 1
ATOM 867 C C . TRP A 1 107 ? -3.583 -3.117 -8.468 1.00 90.00 107 TRP A C 1
ATOM 869 O O . TRP A 1 107 ? -3.536 -4.066 -9.250 1.00 90.00 107 TRP A O 1
ATOM 879 N N . TYR A 1 108 ? -3.936 -3.242 -7.198 1.00 90.19 108 TYR A N 1
ATOM 880 C CA . TYR A 1 108 ? -4.224 -4.501 -6.539 1.00 90.19 108 TYR A CA 1
ATOM 881 C C . TYR A 1 108 ? -5.472 -4.355 -5.691 1.00 90.19 108 TYR A C 1
ATOM 883 O O . TYR A 1 108 ? -5.645 -3.373 -4.969 1.00 90.19 108 TYR A O 1
ATOM 891 N N . LYS A 1 109 ? -6.336 -5.355 -5.757 1.00 92.00 109 LYS A N 1
ATOM 892 C CA . LYS A 1 109 ? -7.434 -5.537 -4.826 1.00 92.00 109 LYS A CA 1
ATOM 893 C C . LYS A 1 109 ? -6.958 -6.460 -3.713 1.00 92.00 109 LYS A C 1
ATOM 895 O O . LYS A 1 109 ? -6.593 -7.603 -3.972 1.00 92.00 109 LYS A O 1
ATOM 900 N N . VAL A 1 110 ? -6.978 -5.955 -2.489 1.00 91.62 110 VAL A N 1
ATOM 901 C CA . VAL A 1 110 ? -6.531 -6.664 -1.290 1.00 91.62 110 VAL A CA 1
ATOM 902 C C . VAL A 1 110 ? -7.727 -6.916 -0.387 1.00 91.62 110 VAL A C 1
ATOM 904 O O . VAL A 1 110 ? -8.395 -5.961 0.007 1.00 91.62 110 VAL A O 1
ATOM 907 N N . ASP A 1 111 ? -7.997 -8.173 -0.044 1.00 90.38 111 ASP A N 1
ATOM 908 C CA . ASP A 1 111 ? -8.954 -8.552 0.999 1.00 90.38 111 ASP A CA 1
ATOM 909 C C . ASP A 1 111 ? -8.186 -9.082 2.215 1.00 90.38 111 ASP A C 1
ATOM 911 O O . ASP A 1 111 ? -7.624 -10.178 2.190 1.00 90.38 111 ASP A O 1
ATOM 915 N N . LEU A 1 112 ? -8.169 -8.301 3.298 1.00 87.38 112 LEU A N 1
ATOM 916 C CA . LEU A 1 112 ? -7.454 -8.664 4.525 1.00 87.38 112 LEU A CA 1
ATOM 917 C C . LEU A 1 112 ? -8.071 -9.870 5.238 1.00 87.38 112 LEU A C 1
ATOM 919 O O . LEU A 1 112 ? -7.370 -10.613 5.917 1.00 87.38 112 LEU A O 1
ATOM 923 N N . LYS A 1 113 ? -9.386 -10.080 5.108 1.00 86.06 113 LYS A N 1
ATOM 924 C CA . LYS A 1 113 ? -10.076 -11.181 5.799 1.00 86.06 113 LYS A CA 1
ATOM 925 C C . LYS A 1 113 ? -9.839 -12.506 5.102 1.00 86.06 113 LYS A C 1
ATOM 927 O O . LYS A 1 113 ? -9.712 -13.535 5.759 1.00 86.06 113 LYS A O 1
ATOM 932 N N . GLU A 1 114 ? -9.835 -12.464 3.777 1.00 87.06 114 GLU A N 1
ATOM 933 C CA . GLU A 1 114 ? -9.601 -13.628 2.926 1.00 87.06 114 GLU A CA 1
ATOM 934 C C . GLU A 1 114 ? -8.100 -13.832 2.640 1.00 87.06 114 GLU A C 1
ATOM 936 O O . GLU A 1 114 ? -7.726 -14.833 2.034 1.00 87.06 114 GLU A O 1
ATOM 941 N N . ASN A 1 115 ? -7.240 -12.920 3.120 1.00 84.88 115 ASN A N 1
ATOM 942 C CA . ASN A 1 115 ? -5.793 -12.896 2.891 1.00 84.88 115 ASN A CA 1
ATOM 943 C C . ASN A 1 115 ? -5.435 -13.017 1.398 1.00 84.88 115 ASN A C 1
ATOM 945 O O . ASN A 1 115 ? -4.516 -13.748 1.012 1.00 84.88 115 ASN A O 1
ATOM 949 N N . SER A 1 116 ? -6.203 -12.331 0.552 1.00 87.88 116 SER A N 1
ATOM 950 C CA . SER A 1 116 ? -6.077 -12.387 -0.902 1.00 87.88 116 SER A CA 1
ATOM 951 C C . SER A 1 116 ? -5.594 -11.054 -1.464 1.00 87.88 116 SER A C 1
ATOM 953 O O . SER A 1 116 ? -5.969 -9.978 -0.996 1.00 87.88 116 SER A O 1
ATOM 955 N N . CYS A 1 117 ? -4.740 -11.135 -2.481 1.00 88.25 117 CYS A N 1
ATOM 956 C CA . CYS A 1 117 ? -4.242 -9.990 -3.225 1.00 88.25 117 CYS A CA 1
ATOM 957 C C . CYS A 1 117 ? -4.286 -10.326 -4.715 1.00 88.25 117 CYS A C 1
ATOM 959 O O . CYS A 1 117 ? -3.618 -11.249 -5.181 1.00 88.25 117 CYS A O 1
ATOM 961 N N . GLU A 1 118 ? -5.103 -9.590 -5.459 1.00 89.19 118 GLU A N 1
ATOM 962 C CA . GLU A 1 118 ? -5.329 -9.807 -6.885 1.00 89.19 118 GLU A CA 1
ATOM 963 C C . GLU A 1 118 ? -4.970 -8.542 -7.656 1.00 89.19 118 GLU A C 1
ATOM 965 O O . GLU A 1 118 ? -5.411 -7.449 -7.305 1.00 89.19 118 GLU A O 1
ATOM 970 N N . GLN A 1 119 ? -4.187 -8.671 -8.726 1.00 87.38 119 GLN A N 1
ATOM 971 C CA . GLN A 1 119 ? -3.903 -7.537 -9.600 1.00 87.38 119 GLN A CA 1
ATOM 972 C C . GLN A 1 119 ? -5.162 -7.157 -10.386 1.00 87.38 119 GLN A C 1
ATOM 974 O O . GLN A 1 119 ? -5.831 -8.016 -10.962 1.00 87.38 119 GLN A O 1
ATOM 979 N N . ILE A 1 120 ? -5.476 -5.864 -10.416 1.00 88.56 120 ILE A N 1
ATOM 980 C CA . ILE A 1 120 ? -6.621 -5.316 -11.144 1.00 88.56 120 ILE A CA 1
ATOM 981 C C . ILE A 1 120 ? -6.165 -4.275 -12.166 1.00 88.56 120 ILE A C 1
ATOM 983 O O . ILE A 1 120 ? -5.080 -3.704 -12.066 1.00 88.56 120 ILE A O 1
ATOM 987 N N . PHE A 1 121 ? -7.031 -4.004 -13.141 1.00 85.56 121 PHE A N 1
ATOM 988 C CA . PHE A 1 121 ? -6.767 -3.075 -14.238 1.00 85.56 121 PHE A CA 1
ATOM 989 C C . PHE A 1 121 ? -7.932 -2.088 -14.352 1.00 85.56 121 PHE A C 1
ATOM 991 O O . PHE A 1 121 ? -8.876 -2.334 -15.108 1.00 85.56 121 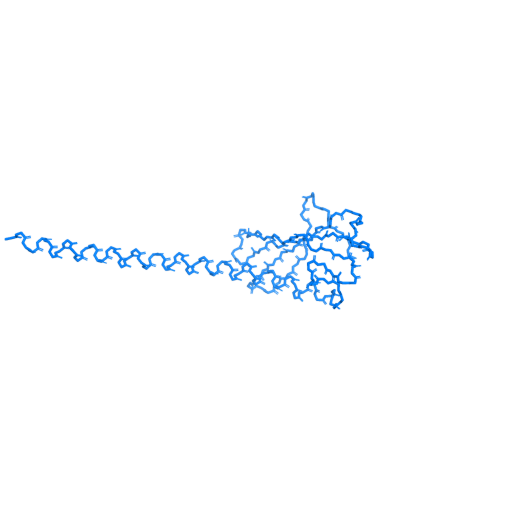PHE A O 1
ATOM 998 N N . PRO A 1 122 ? -7.934 -1.013 -13.545 1.00 77.38 122 PRO A N 1
ATOM 999 C CA . PRO A 1 122 ? -8.979 -0.005 -13.617 1.00 77.38 122 PRO A CA 1
ATOM 1000 C C . PRO A 1 122 ? -9.103 0.588 -15.035 1.00 77.38 122 PRO A C 1
ATOM 1002 O O . PRO A 1 122 ? -8.114 0.726 -15.759 1.00 77.38 122 PRO A O 1
ATOM 1005 N N . PRO A 1 123 ? -10.313 0.955 -15.480 1.00 73.06 123 PRO A N 1
ATOM 1006 C CA . PRO A 1 123 ? -10.486 1.572 -16.788 1.00 73.06 123 PRO A CA 1
ATOM 1007 C C . PRO A 1 123 ? -9.759 2.925 -16.849 1.00 73.06 123 PRO A C 1
ATOM 1009 O O . PRO A 1 123 ? -9.924 3.770 -15.972 1.00 73.06 123 PRO A O 1
ATOM 1012 N N . GLY A 1 124 ? -8.969 3.137 -17.905 1.00 66.56 124 GLY A N 1
ATOM 1013 C CA . GLY A 1 124 ? -8.213 4.379 -18.118 1.00 66.56 124 GLY A CA 1
ATOM 1014 C C . GLY A 1 124 ? -6.831 4.425 -17.457 1.00 66.56 124 GLY A C 1
ATOM 1015 O O . GLY A 1 124 ? -6.168 5.458 -17.542 1.00 66.56 124 GLY A O 1
ATOM 1016 N N . THR A 1 125 ? -6.375 3.335 -16.834 1.00 65.12 125 THR A N 1
ATOM 1017 C CA . THR A 1 125 ? -5.025 3.238 -16.262 1.00 65.12 125 THR A CA 1
ATOM 1018 C C . THR A 1 125 ? -4.089 2.404 -17.135 1.00 65.12 125 THR A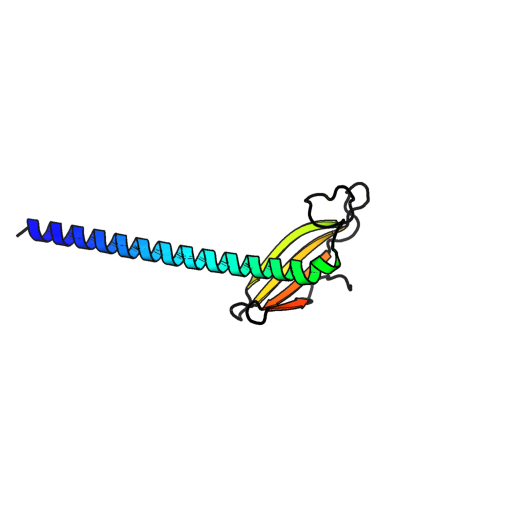 C 1
ATOM 1020 O O . THR A 1 125 ? -4.468 1.330 -17.597 1.00 65.12 125 THR A O 1
ATOM 1023 N N . SER A 1 126 ? -2.853 2.869 -17.333 1.00 62.50 126 SER A N 1
ATOM 1024 C CA . SER A 1 126 ? -1.811 2.122 -18.051 1.00 62.50 126 SER A CA 1
ATOM 1025 C C . SER A 1 126 ? -1.009 1.258 -17.077 1.00 62.50 126 SER A C 1
ATOM 1027 O O . SER A 1 126 ? -0.033 1.726 -16.488 1.00 62.50 126 SER A O 1
ATOM 1029 N N . THR A 1 127 ? -1.425 0.004 -16.911 1.00 62.50 127 THR A N 1
ATOM 1030 C CA . THR A 1 127 ? -0.637 -1.023 -16.214 1.00 62.50 127 THR A CA 1
ATOM 1031 C C . THR A 1 127 ? 0.202 -1.774 -17.249 1.00 62.50 127 THR A C 1
ATOM 1033 O O . THR A 1 127 ? -0.375 -2.263 -18.222 1.00 62.50 127 THR A O 1
ATOM 1036 N N . PRO A 1 128 ? 1.532 -1.879 -17.096 1.00 61.12 128 PRO A N 1
ATOM 1037 C CA . PRO A 1 128 ? 2.344 -2.721 -17.972 1.00 61.12 128 PRO A CA 1
ATOM 1038 C C . PRO A 1 128 ? 1.883 -4.184 -17.893 1.00 61.12 128 PRO A C 1
ATOM 1040 O O . PRO A 1 128 ? 1.617 -4.684 -16.799 1.00 61.12 128 PRO A O 1
ATOM 1043 N N . GLU A 1 129 ? 1.800 -4.870 -19.034 1.00 58.38 129 GLU A N 1
ATOM 1044 C CA . GLU A 1 129 ? 1.653 -6.329 -19.053 1.00 58.38 129 GLU A CA 1
ATOM 1045 C C . GLU A 1 129 ? 2.961 -6.953 -18.538 1.00 58.38 129 GLU A C 1
ATOM 1047 O O . GLU A 1 129 ? 4.048 -6.555 -18.965 1.00 58.38 129 GLU A O 1
ATOM 1052 N N . SER A 1 130 ? 2.845 -7.854 -17.556 1.00 51.12 130 SER A N 1
ATOM 1053 C CA . SER A 1 130 ? 3.966 -8.510 -16.864 1.00 51.12 130 SER A CA 1
ATOM 1054 C C . SER A 1 130 ? 4.750 -9.460 -17.758 1.00 51.12 130 SER A C 1
ATOM 1056 O O . SER A 1 130 ? 4.069 -10.274 -18.425 1.00 51.12 130 SER A O 1
#

Foldseek 3Di:
DVVVVVVVVVVVVVVVVVVVVVVVVVVVVVVVVVVVLQVVQVVLCCVPPVVVVDDQEEPDCARLQFFKHWPDKDWDDDPDPQKIKIKTKMFTADRVRHTDDDIAMWIWIARRVVSDIGTDDDPPHDHDDD

Sequence (130 aa):
MALSKRKKFGLKIALMLVVLFFACLWVFSHFLTRIDEKMEAIEMVKAQHLQKERIEGFVSNVNREGKFKLIGWDIEPTEKKGVFIVSYTLRRLNEDGFATGPVEGFWYKVDLKENSCEQIFPPGTSTPES

pLDDT: mean 75.49, std 14.65, range [43.66, 92.0]

Secondary structure (DSSP, 8-state):
-HHHHHHHHHHHHHHHHHHHHHHHHHHHHHHHHHHHHHHHHHHHHHHHTGGGGTTTSSSSSS-TT-SEEEEEEEEEE-SSTTEEEEEEEEEEE-TTS-EEEEEEEEEEEEETTTTEEEEE--TT--PPP-

Nearest PDB structures (foldseek):
  3ff0-assembly1_A  TM=5.286E-01  e=2.207E-01  Pseudomonas aeruginosa
  3jun-assembly1_A  TM=4.786E-01  e=2.345E-01  Burkholderia lata
  3ff0-assembly1_B  TM=3.765E-01  e=1.731E-01  Pseudomonas aeruginosa
  3er7-assembly1_A  TM=3.380E-01  e=2.077E-01  Exiguobacterium sibiricum 255-15
  4z9c-assembly1_F  TM=3.131E-01  e=1.284E+00  Escherichia coli